Protein AF-A0A3C0GIU4-F1 (afdb_monomer)

Solvent-accessible surface area (backbone atoms only — not comparable to full-atom values): 9672 Å² total; per-residue (Å²): 130,82,59,62,88,70,87,87,59,99,76,83,88,84,78,90,83,68,85,84,83,85,88,79,87,75,54,66,69,56,41,51,54,54,57,72,68,66,54,96,82,42,55,77,44,43,93,83,49,84,53,57,48,90,42,30,28,40,55,53,74,69,53,50,50,53,50,36,71,72,39,28,67,59,54,50,51,50,49,38,52,48,43,21,58,77,47,45,60,76,40,68,76,59,68,91,82,43,90,86,76,65,81,80,92,75,59,59,48,77,54,78,55,94,94,47,54,72,68,95,80,82,82,80,98,60,96,73,88,85,87,81,86,76,75,77,68,89,71,78,89,112

Secondary structure (DSSP, 8-state):
---S----SSS-------PPPP-----HHHHHHHHHH--TTSPB-GGGS--B-SEEEE--HHHHHHHHHHHHHHHHHHHHHHHHHHTTTS----TTT-------S--EEEE--TT-B--S----S-S------S---TTTT-

Sequence (142 aa):
MSIIFKPQKEMELFAPFGPTMGYYRMPDELVEKLNSKMSDKLEDYSDNLVGKVKEELAFDEDIVKIAQEGLGQFVGKYQAYTELRNSFGANSLDVDKYNYGLQIVSGWFVRQFNGEYNPLHIHTGSRLSCVGYLKLPEGIEE

pLDDT: mean 88.16, std 9.82, range [41.16, 98.31]

Mean predicted aligned error: 6.18 Å

Foldseek 3Di:
DQLPDDDPDPDDDDDLDDDDDADDDFDLVLLVVLVVPDDPPADAPVVVAQWPADGWGWDDPVNQVSCQVRCWVRVLVSVQVRQCSVVSNPDGPPVVPDDDGDDDPTDTDTDHDPPIDHDDDDDPPDPDDDDDDSDDDPPPVD

Structure (mmCIF, N/CA/C/O backbone):
data_AF-A0A3C0GIU4-F1
#
_entry.id   AF-A0A3C0GIU4-F1
#
loop_
_atom_site.group_PDB
_atom_site.id
_atom_site.type_symbol
_atom_site.label_atom_id
_atom_site.label_alt_id
_atom_site.label_comp_id
_atom_site.label_asym_id
_atom_site.label_entity_id
_atom_site.label_seq_id
_atom_site.pdbx_PDB_ins_code
_atom_site.Cartn_x
_atom_site.Cartn_y
_atom_site.Cartn_z
_atom_site.occupancy
_atom_site.B_iso_or_equiv
_atom_site.auth_seq_id
_atom_site.auth_comp_id
_atom_site.auth_asym_id
_atom_site.auth_atom_id
_atom_site.pdbx_PDB_model_num
ATOM 1 N N . MET A 1 1 ? 16.488 -0.534 -25.547 1.00 45.09 1 MET A N 1
ATOM 2 C CA . MET A 1 1 ? 17.345 -1.530 -24.861 1.00 45.09 1 MET A CA 1
ATOM 3 C C . MET A 1 1 ? 16.635 -2.874 -24.984 1.00 45.09 1 MET A C 1
ATOM 5 O O . MET A 1 1 ? 15.431 -2.894 -24.788 1.00 45.09 1 MET A O 1
ATOM 9 N N . SER A 1 2 ? 17.300 -3.948 -25.415 1.00 41.16 2 SER A N 1
ATOM 10 C CA . SER A 1 2 ? 16.658 -5.270 -25.554 1.00 41.16 2 SER A CA 1
ATOM 11 C C . SER A 1 2 ? 16.290 -5.800 -24.167 1.00 41.16 2 SER A C 1
ATOM 13 O O . SER A 1 2 ? 17.196 -6.094 -23.398 1.00 41.16 2 SER A O 1
ATOM 15 N N . ILE A 1 3 ? 14.995 -5.903 -23.851 1.00 60.34 3 ILE A N 1
ATOM 16 C CA . ILE A 1 3 ? 14.493 -6.401 -22.552 1.00 60.34 3 ILE A CA 1
ATOM 17 C C . ILE A 1 3 ? 14.426 -7.948 -22.537 1.00 60.34 3 ILE A C 1
ATOM 19 O O . ILE A 1 3 ? 14.231 -8.571 -21.497 1.00 60.34 3 ILE A O 1
ATOM 23 N N . ILE A 1 4 ? 14.697 -8.593 -23.678 1.00 65.19 4 ILE A N 1
ATOM 24 C CA . ILE A 1 4 ? 14.945 -10.036 -23.755 1.00 65.19 4 ILE A CA 1
ATOM 25 C C . ILE A 1 4 ? 16.338 -10.321 -23.190 1.00 65.19 4 ILE A C 1
ATOM 27 O O . ILE A 1 4 ? 17.325 -9.758 -23.678 1.00 65.19 4 ILE A O 1
ATOM 31 N N . PHE A 1 5 ? 16.407 -11.204 -22.188 1.00 73.31 5 PHE A N 1
ATOM 32 C CA . PHE A 1 5 ? 17.665 -11.733 -21.666 1.00 73.31 5 PHE A CA 1
ATOM 33 C C . PHE A 1 5 ? 18.474 -12.345 -22.814 1.00 73.31 5 PHE A C 1
ATOM 35 O O . PHE A 1 5 ? 18.016 -13.264 -23.494 1.00 73.31 5 PHE A O 1
ATOM 42 N N . LYS A 1 6 ? 19.673 -11.809 -23.042 1.00 76.81 6 LYS A N 1
ATOM 43 C CA . LYS A 1 6 ? 20.644 -12.349 -23.991 1.00 76.81 6 LYS A CA 1
ATOM 44 C C . LYS A 1 6 ? 21.806 -12.907 -23.177 1.00 76.81 6 LYS A C 1
ATOM 46 O O . LYS A 1 6 ? 22.489 -12.092 -22.556 1.00 76.81 6 LYS A O 1
ATOM 51 N N . PRO A 1 7 ? 22.023 -14.232 -23.172 1.00 80.94 7 PRO A N 1
ATOM 52 C CA . PRO A 1 7 ? 23.156 -14.824 -22.474 1.00 80.94 7 PRO A CA 1
ATOM 53 C C . PRO A 1 7 ? 24.460 -14.180 -22.955 1.00 80.94 7 PRO A C 1
ATOM 55 O O . PRO A 1 7 ? 24.664 -14.057 -24.166 1.00 80.94 7 PRO A O 1
ATOM 58 N N . GLN A 1 8 ? 25.316 -13.733 -22.033 1.00 85.81 8 GLN A N 1
ATOM 59 C CA . GLN A 1 8 ? 26.611 -13.117 -22.378 1.00 85.81 8 GLN A CA 1
ATOM 60 C C . GLN A 1 8 ? 27.810 -14.010 -22.059 1.00 85.81 8 GLN A C 1
ATOM 62 O O . GLN A 1 8 ? 28.923 -13.724 -22.503 1.00 85.81 8 GLN A O 1
ATOM 67 N N . LYS A 1 9 ? 27.602 -15.081 -21.293 1.00 89.56 9 LYS A N 1
ATOM 68 C CA . LYS A 1 9 ? 28.640 -16.025 -20.870 1.00 89.56 9 LYS A CA 1
ATOM 69 C C 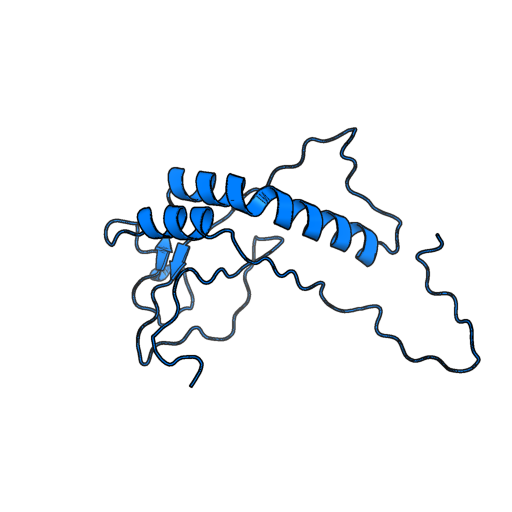. LYS A 1 9 ? 28.156 -17.461 -21.049 1.00 89.56 9 LYS A C 1
ATOM 71 O O . LYS A 1 9 ? 26.957 -17.715 -21.098 1.00 89.56 9 LYS A O 1
ATOM 76 N N . GLU A 1 10 ? 29.106 -18.393 -21.063 1.00 90.19 10 GLU A N 1
ATOM 77 C CA . GLU A 1 10 ? 28.851 -19.843 -21.117 1.00 90.19 10 GLU A CA 1
ATOM 78 C C . GLU A 1 10 ? 28.014 -20.362 -19.930 1.00 90.19 10 GLU A C 1
ATOM 80 O O . GLU A 1 10 ? 27.313 -21.361 -20.053 1.00 90.19 10 GLU A O 1
ATOM 85 N N . MET A 1 11 ? 28.057 -19.690 -18.773 1.00 91.94 11 MET A N 1
ATOM 86 C CA . MET A 1 11 ? 27.248 -20.039 -17.602 1.00 91.94 11 MET A CA 1
ATOM 87 C C . MET A 1 11 ? 26.801 -18.785 -16.850 1.00 91.94 11 MET A C 1
ATOM 89 O O . MET A 1 11 ? 27.630 -17.978 -16.425 1.00 91.94 11 MET A O 1
ATOM 93 N N . GLU A 1 12 ? 25.487 -18.646 -16.657 1.00 87.38 12 GLU A N 1
ATOM 94 C CA . GLU A 1 12 ? 24.852 -17.540 -15.934 1.00 87.38 12 GLU A CA 1
ATOM 95 C C . GLU A 1 12 ? 23.655 -18.068 -15.129 1.00 87.38 12 GLU A C 1
ATOM 97 O O . GLU A 1 12 ? 22.894 -18.908 -15.607 1.00 87.38 12 GLU A O 1
ATOM 102 N N . LEU A 1 13 ? 23.480 -17.572 -13.902 1.00 83.94 13 LEU A N 1
ATOM 103 C CA . LEU A 1 13 ? 22.304 -17.832 -13.070 1.00 83.94 13 LEU A CA 1
ATOM 104 C C . LEU A 1 13 ? 21.474 -16.548 -12.995 1.00 83.94 13 LEU A C 1
ATOM 106 O O . LEU A 1 13 ? 22.009 -15.490 -12.665 1.00 83.94 13 LEU A O 1
ATOM 110 N N . PHE A 1 14 ? 20.174 -16.626 -13.287 1.00 79.81 14 PHE A N 1
ATOM 111 C CA . PHE A 1 14 ? 19.248 -15.497 -13.167 1.00 79.81 14 PHE A CA 1
ATOM 112 C C . PHE A 1 14 ? 17.822 -15.981 -12.856 1.00 79.81 14 PHE A C 1
ATOM 114 O O . PHE A 1 14 ? 17.466 -17.119 -13.156 1.00 79.81 14 PHE A O 1
ATOM 121 N N . ALA A 1 15 ? 17.000 -15.113 -12.259 1.00 76.81 15 ALA A N 1
ATOM 122 C CA . ALA A 1 15 ? 15.612 -15.401 -11.885 1.00 76.81 15 ALA A CA 1
ATOM 123 C C . ALA A 1 15 ? 14.657 -14.376 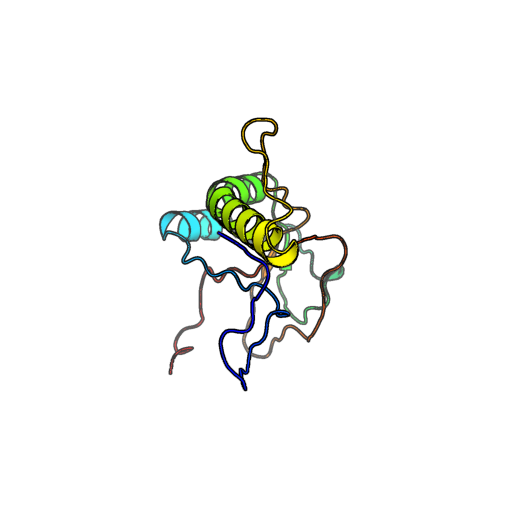-12.535 1.00 76.81 15 ALA A C 1
ATOM 125 O O . ALA A 1 15 ? 14.308 -13.368 -11.916 1.00 76.81 15 ALA A O 1
ATOM 126 N N . PRO A 1 16 ? 14.243 -14.581 -13.800 1.00 73.88 16 PRO A N 1
ATOM 127 C CA . PRO A 1 16 ? 13.386 -13.626 -14.508 1.00 73.88 16 PRO A CA 1
ATOM 128 C C . PRO A 1 16 ? 11.935 -13.679 -14.006 1.00 73.88 16 PRO A C 1
ATOM 130 O O . PRO A 1 16 ? 11.209 -12.688 -14.084 1.00 73.88 16 PRO A O 1
ATOM 133 N N . PHE A 1 17 ? 11.520 -14.811 -13.434 1.00 74.69 17 PHE A N 1
ATOM 134 C CA . PHE A 1 17 ? 10.163 -15.058 -12.962 1.00 74.69 17 PHE A CA 1
ATOM 135 C C . PHE A 1 17 ? 10.114 -14.963 -11.437 1.00 74.69 17 PHE A C 1
ATOM 137 O O . PHE A 1 17 ? 10.497 -15.884 -10.723 1.00 74.69 17 PHE A O 1
ATOM 144 N N . GLY A 1 18 ? 9.655 -13.817 -10.952 1.00 82.31 18 GLY A N 1
ATOM 145 C CA . GLY A 1 18 ? 9.425 -13.539 -9.542 1.00 82.31 18 GLY A CA 1
ATOM 146 C C . GLY A 1 18 ? 8.439 -12.380 -9.410 1.00 82.31 18 GLY A C 1
ATOM 147 O O . GLY A 1 18 ? 8.350 -11.563 -10.338 1.00 82.31 18 GLY A O 1
ATOM 148 N N . PRO A 1 19 ? 7.676 -12.315 -8.307 1.00 87.19 19 PRO A N 1
ATOM 149 C CA . PRO A 1 19 ? 6.733 -11.231 -8.092 1.00 87.19 19 PRO A CA 1
ATOM 150 C C . PRO A 1 19 ? 7.486 -9.908 -7.951 1.00 87.19 19 PRO A C 1
ATOM 152 O O . PRO A 1 19 ? 8.534 -9.828 -7.310 1.00 87.19 19 PRO A O 1
ATOM 155 N N . THR A 1 20 ? 6.946 -8.846 -8.543 1.00 90.50 20 THR A N 1
ATOM 156 C CA . THR A 1 20 ? 7.407 -7.494 -8.233 1.00 90.50 20 THR A CA 1
ATOM 157 C C . THR A 1 20 ? 6.870 -7.108 -6.859 1.00 90.50 20 THR A C 1
ATOM 159 O O . THR A 1 20 ? 5.658 -7.095 -6.653 1.00 90.50 20 THR A O 1
ATOM 162 N N . MET A 1 21 ? 7.765 -6.767 -5.933 1.00 92.94 21 MET A N 1
ATOM 163 C CA . MET A 1 21 ? 7.410 -6.228 -4.620 1.00 92.94 21 MET A CA 1
ATOM 164 C C . MET A 1 21 ? 7.539 -4.705 -4.643 1.00 92.94 21 MET A C 1
ATOM 166 O O . MET A 1 21 ? 8.569 -4.173 -5.056 1.00 92.94 21 MET A O 1
ATOM 170 N N . GLY A 1 22 ? 6.486 -4.008 -4.223 1.00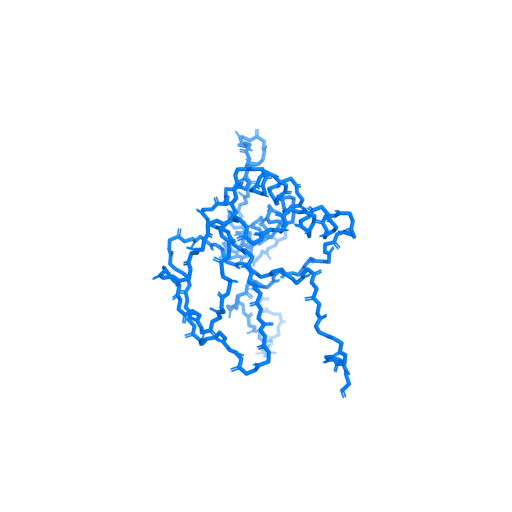 94.44 22 GLY A N 1
ATOM 171 C CA . GLY A 1 22 ? 6.487 -2.558 -4.064 1.00 94.44 22 GLY A CA 1
ATOM 172 C C . GLY A 1 22 ? 6.687 -2.172 -2.602 1.00 94.44 22 GLY A C 1
ATOM 173 O O . GLY A 1 22 ? 6.075 -2.766 -1.722 1.00 94.44 22 GLY A O 1
ATOM 174 N N . TYR A 1 23 ? 7.500 -1.148 -2.353 1.00 96.81 23 TYR A N 1
ATOM 175 C CA . TYR A 1 23 ? 7.639 -0.517 -1.042 1.00 96.81 23 TYR A CA 1
ATOM 176 C C . TYR A 1 23 ? 7.503 0.999 -1.183 1.00 96.81 23 TYR A C 1
ATOM 178 O O . TYR A 1 23 ? 8.117 1.602 -2.066 1.00 96.81 23 TYR A O 1
ATOM 186 N N . TYR A 1 24 ? 6.721 1.606 -0.294 1.00 96.25 24 TYR A N 1
ATOM 187 C CA . TYR A 1 24 ? 6.540 3.048 -0.219 1.00 96.25 24 TYR A CA 1
ATOM 188 C C . TYR A 1 24 ? 6.470 3.479 1.240 1.00 96.25 24 TYR A C 1
ATOM 190 O O . TYR A 1 24 ? 5.574 3.064 1.972 1.00 96.25 24 TYR A O 1
ATOM 198 N N . ARG A 1 25 ? 7.408 4.335 1.657 1.00 97.12 25 ARG A N 1
ATOM 199 C CA . ARG A 1 25 ? 7.288 5.043 2.929 1.00 97.12 25 ARG A CA 1
ATOM 200 C C . ARG A 1 25 ? 6.262 6.155 2.738 1.00 97.12 25 ARG A C 1
ATOM 202 O O . ARG A 1 25 ? 6.558 7.143 2.067 1.00 97.12 25 ARG A O 1
ATOM 209 N N . MET A 1 26 ? 5.068 5.960 3.292 1.00 97.75 26 MET A N 1
ATOM 210 C CA . MET A 1 26 ? 4.023 6.981 3.273 1.00 97.75 26 MET A CA 1
ATOM 211 C C . MET A 1 26 ? 4.546 8.267 3.936 1.00 97.75 26 MET A C 1
ATOM 213 O O . MET A 1 26 ? 5.217 8.170 4.965 1.00 97.75 26 MET A O 1
ATOM 217 N N . PRO A 1 27 ? 4.277 9.455 3.363 1.00 97.94 27 PRO A N 1
ATOM 218 C CA . PRO A 1 27 ? 4.557 10.721 4.023 1.00 97.94 27 PRO A CA 1
ATOM 219 C C . PRO A 1 27 ? 3.801 10.804 5.346 1.00 97.94 27 PRO A C 1
ATOM 221 O O . PRO A 1 27 ? 2.661 10.341 5.421 1.00 97.94 27 PRO A O 1
ATOM 224 N N . ASP A 1 28 ? 4.406 11.435 6.350 1.00 97.81 28 ASP A N 1
ATOM 225 C CA . ASP A 1 28 ? 3.816 11.537 7.689 1.00 97.81 28 ASP A CA 1
ATOM 226 C C . ASP A 1 28 ? 2.412 12.170 7.633 1.00 97.81 28 ASP A C 1
ATOM 228 O O . ASP A 1 28 ? 1.485 11.646 8.238 1.00 97.81 28 ASP A O 1
ATOM 232 N N . GLU A 1 29 ? 2.204 13.184 6.784 1.00 98.00 29 GLU A N 1
ATOM 233 C CA . GLU A 1 29 ? 0.888 13.804 6.556 1.00 98.00 29 GLU A CA 1
ATOM 234 C C . GLU A 1 29 ? -0.177 12.797 6.083 1.00 98.00 29 GLU A C 1
ATOM 236 O O . GLU A 1 29 ? -1.317 12.834 6.543 1.00 98.00 29 GLU A O 1
ATOM 241 N N . LEU A 1 30 ? 0.169 11.871 5.179 1.00 98.31 30 LEU A N 1
ATOM 242 C CA . LEU A 1 30 ? -0.768 10.842 4.718 1.00 98.31 30 LEU A CA 1
ATOM 243 C C . LEU A 1 30 ? -1.113 9.878 5.858 1.00 98.31 30 LEU A C 1
ATOM 245 O O . LEU A 1 30 ? -2.277 9.512 6.023 1.00 98.31 30 LEU A O 1
ATOM 249 N N . VAL A 1 31 ? -0.109 9.491 6.648 1.00 98.31 31 VAL A N 1
ATOM 250 C CA . VAL A 1 31 ? -0.290 8.614 7.810 1.00 98.31 31 VAL A CA 1
ATOM 251 C C . VAL A 1 31 ? -1.184 9.283 8.852 1.00 98.31 31 VAL A C 1
ATOM 253 O O . VAL A 1 31 ? -2.144 8.672 9.319 1.00 98.31 31 VAL A O 1
ATOM 256 N N . GLU A 1 32 ? -0.921 10.545 9.185 1.00 98.06 32 GLU A N 1
ATOM 257 C CA . GLU A 1 32 ? -1.718 11.345 10.117 1.00 98.06 32 GLU A CA 1
ATOM 258 C C . GLU A 1 32 ? -3.157 11.522 9.625 1.00 98.06 32 GLU A C 1
ATOM 260 O O . GLU A 1 32 ? -4.102 11.302 10.385 1.00 98.06 32 GLU A O 1
ATOM 265 N N . LYS A 1 33 ? -3.346 11.845 8.339 1.00 98.00 33 LYS A N 1
ATOM 266 C CA . LYS A 1 33 ? -4.670 12.020 7.728 1.00 98.00 33 LYS A CA 1
ATOM 267 C C . LYS A 1 33 ? -5.490 10.730 7.777 1.00 98.00 33 LYS A C 1
ATOM 269 O O . LYS A 1 33 ? -6.653 10.778 8.177 1.00 98.00 33 LYS A O 1
ATOM 274 N N . LEU A 1 34 ? -4.895 9.583 7.440 1.00 97.94 34 LEU A N 1
ATOM 275 C CA . LEU A 1 34 ? -5.553 8.277 7.559 1.00 97.94 34 LEU A CA 1
ATOM 276 C C . LEU A 1 34 ? -5.865 7.928 9.022 1.00 97.94 34 LEU A C 1
ATOM 278 O O . LEU A 1 34 ? -6.997 7.558 9.324 1.00 97.94 34 LEU A O 1
ATOM 282 N N . ASN A 1 35 ? -4.912 8.115 9.941 1.00 97.31 35 ASN A N 1
ATOM 283 C CA . ASN A 1 35 ? -5.130 7.881 11.373 1.00 97.31 35 ASN A CA 1
ATOM 284 C C . ASN A 1 35 ? -6.268 8.752 11.934 1.00 97.31 35 ASN A C 1
ATOM 286 O O . ASN A 1 35 ? -7.067 8.267 12.729 1.00 97.31 35 ASN A O 1
ATOM 290 N N . SER A 1 36 ? -6.389 10.009 11.493 1.00 96.94 36 SER A N 1
ATOM 291 C CA . SER A 1 36 ? -7.457 10.921 11.935 1.00 96.94 36 SER A CA 1
ATOM 292 C C . SER A 1 36 ? -8.866 10.489 11.516 1.00 96.94 36 SER A C 1
ATOM 294 O O . SER A 1 36 ? -9.845 10.929 12.115 1.00 96.94 36 SER A O 1
ATOM 296 N N . LYS A 1 37 ? -8.975 9.645 10.482 1.00 96.50 37 LYS A N 1
ATOM 297 C CA . LYS A 1 37 ? -10.249 9.113 9.989 1.00 96.50 37 LYS A CA 1
ATOM 298 C C . LYS A 1 37 ? -10.637 7.790 10.648 1.00 96.50 37 LYS A C 1
ATOM 300 O O . LYS A 1 37 ? -11.767 7.345 10.481 1.00 96.50 37 LYS A O 1
ATOM 305 N N . MET A 1 38 ? -9.731 7.169 11.399 1.00 93.56 38 MET A N 1
ATOM 306 C CA . MET A 1 38 ? -10.035 5.951 12.139 1.00 93.56 38 MET A CA 1
ATOM 307 C C . MET A 1 38 ? -11.029 6.266 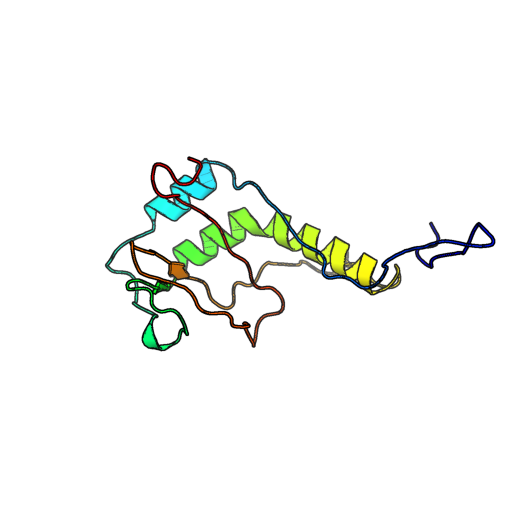13.265 1.00 93.56 38 MET A C 1
ATOM 309 O O . MET A 1 38 ? -10.770 7.108 14.126 1.00 93.56 38 MET A O 1
ATOM 313 N N . SER A 1 39 ? -12.168 5.574 13.261 1.00 89.88 39 SER A N 1
ATOM 314 C CA . SER A 1 39 ? -13.180 5.642 14.314 1.00 89.88 39 SER A CA 1
ATOM 315 C C . SER A 1 39 ? -13.830 4.277 14.499 1.00 89.88 39 SER A C 1
ATOM 317 O O . SER A 1 39 ? -14.126 3.588 13.531 1.00 89.88 39 SER A O 1
ATOM 319 N N . ASP A 1 40 ? -14.135 3.947 15.749 1.00 84.81 40 ASP A N 1
ATOM 320 C CA . ASP A 1 40 ? -14.977 2.824 16.184 1.00 84.81 40 ASP A CA 1
ATOM 321 C C . ASP A 1 40 ? -16.425 2.857 15.650 1.00 84.81 40 ASP A C 1
ATOM 323 O O . ASP A 1 40 ? -17.182 1.914 15.857 1.00 84.81 40 ASP A O 1
ATOM 327 N N . LYS A 1 41 ? -16.827 3.938 14.970 1.00 85.88 41 LYS A N 1
ATOM 328 C CA . LYS A 1 41 ? -18.143 4.095 14.330 1.00 85.88 41 LYS A CA 1
ATOM 329 C C . LYS A 1 41 ? -18.172 3.662 12.867 1.00 85.88 41 LYS A C 1
ATOM 331 O O . LYS A 1 41 ? -19.239 3.709 12.257 1.00 85.88 41 LYS A O 1
ATOM 336 N N . LEU A 1 42 ? -17.018 3.333 12.292 1.00 89.44 42 LEU A N 1
ATOM 337 C CA . LEU A 1 42 ? -16.947 2.753 10.956 1.00 89.44 42 LEU A CA 1
ATOM 338 C C . LEU A 1 42 ? -17.610 1.370 10.952 1.00 89.44 42 LEU A C 1
ATOM 340 O O . LEU A 1 42 ? -17.713 0.715 11.988 1.00 89.44 42 LEU A O 1
ATOM 344 N N . GLU A 1 43 ? -18.076 0.944 9.782 1.00 87.12 43 GLU A N 1
ATOM 345 C CA . GLU A 1 43 ? -18.698 -0.368 9.619 1.00 87.12 43 GLU A CA 1
ATOM 346 C C . GLU A 1 43 ? -17.684 -1.476 9.928 1.00 87.12 43 GLU A C 1
ATOM 348 O O . GLU A 1 43 ? -16.606 -1.524 9.332 1.00 87.12 43 GLU A O 1
ATOM 353 N N . ASP A 1 44 ? -18.037 -2.363 10.857 1.00 85.75 44 ASP A N 1
ATOM 354 C CA . ASP A 1 44 ? -17.262 -3.569 11.126 1.00 85.75 44 ASP A CA 1
ATOM 355 C C . ASP A 1 44 ? -17.473 -4.578 9.990 1.00 85.75 44 ASP A C 1
ATOM 357 O O . ASP A 1 44 ? -18.583 -5.044 9.734 1.00 85.75 44 ASP A O 1
ATOM 361 N N . TYR A 1 45 ? -16.386 -4.894 9.296 1.00 84.06 45 TYR A N 1
ATOM 362 C CA . TYR A 1 45 ? -16.337 -5.759 8.128 1.00 84.06 45 TYR A CA 1
ATOM 363 C C . TYR A 1 45 ? -15.781 -7.155 8.442 1.00 84.06 45 TYR A C 1
ATOM 365 O O . TYR A 1 45 ? -15.604 -7.957 7.522 1.00 84.06 45 TYR A O 1
ATOM 373 N N . SER A 1 46 ? -15.529 -7.464 9.721 1.00 80.50 46 SER A N 1
ATOM 374 C CA . SER A 1 46 ? -14.857 -8.694 10.170 1.00 80.50 46 SER A CA 1
ATOM 375 C C . SER A 1 46 ? -15.543 -9.977 9.681 1.00 80.50 46 SER A C 1
ATOM 377 O O . SER A 1 46 ? -14.871 -10.932 9.299 1.00 80.50 46 SER A O 1
ATOM 379 N N . ASP A 1 47 ? -16.880 -10.004 9.601 1.00 80.31 47 ASP A N 1
ATOM 380 C CA . ASP A 1 47 ? -17.640 -11.179 9.135 1.00 80.31 47 ASP A CA 1
ATOM 381 C C . ASP A 1 47 ? -17.363 -11.550 7.664 1.00 80.31 47 ASP A C 1
ATOM 383 O O . ASP A 1 47 ? -17.616 -12.681 7.241 1.00 80.31 47 ASP A O 1
ATOM 387 N N . ASN A 1 48 ? -16.825 -10.615 6.876 1.00 76.81 48 ASN A N 1
ATOM 388 C CA . ASN A 1 48 ? -16.461 -10.828 5.474 1.00 76.81 48 ASN A CA 1
ATOM 389 C C . ASN A 1 48 ? -14.993 -11.242 5.296 1.00 76.81 48 ASN A C 1
ATOM 391 O O . ASN A 1 48 ? -14.541 -11.452 4.166 1.00 76.81 48 ASN A O 1
ATOM 395 N N . LEU A 1 49 ? -14.234 -11.334 6.388 1.00 77.31 49 LEU A N 1
ATOM 396 C CA . LEU A 1 49 ? -12.785 -11.456 6.379 1.00 77.31 49 LEU A CA 1
ATOM 397 C C . LEU A 1 49 ? -12.324 -12.694 7.158 1.00 77.31 49 LEU A C 1
ATOM 399 O O . LEU A 1 49 ? -13.033 -13.290 7.964 1.00 77.31 49 LEU A O 1
ATOM 403 N N . VAL A 1 50 ? -11.111 -13.151 6.842 1.00 71.50 50 VAL A N 1
ATOM 404 C CA . VAL A 1 50 ? -10.548 -14.396 7.402 1.00 71.50 50 VAL A CA 1
ATOM 405 C C . VAL A 1 50 ? -9.843 -14.141 8.744 1.00 71.50 50 VAL A C 1
ATOM 407 O O . VAL A 1 50 ? -9.486 -15.086 9.454 1.00 71.50 50 VAL A O 1
ATOM 410 N N . GLY A 1 51 ? -9.617 -12.871 9.088 1.00 67.06 51 GLY A N 1
ATOM 411 C CA . GLY A 1 51 ? -8.864 -12.452 10.258 1.00 67.06 51 GLY A CA 1
ATOM 412 C C . GLY A 1 51 ? -9.451 -12.973 11.572 1.00 67.06 51 GLY A C 1
ATOM 413 O O . GLY A 1 51 ? -10.660 -13.109 11.744 1.00 67.06 51 GLY A O 1
ATOM 414 N N . LYS A 1 52 ? -8.580 -13.271 12.542 1.00 63.88 52 LYS A N 1
ATOM 415 C CA . LYS A 1 52 ? -8.968 -13.395 13.958 1.00 63.88 52 LYS A CA 1
ATOM 416 C C . LYS A 1 52 ? -8.609 -12.102 14.680 1.00 63.88 52 LYS A C 1
ATOM 418 O O . LYS A 1 52 ? -7.895 -12.122 15.679 1.00 63.88 52 LYS A O 1
ATOM 423 N N . VAL A 1 53 ? -9.076 -10.995 14.111 1.00 72.50 53 VAL A N 1
ATOM 424 C CA . VAL A 1 53 ? -8.854 -9.621 14.571 1.00 72.50 53 VAL A CA 1
ATOM 425 C C . VAL A 1 53 ? -10.189 -9.037 15.004 1.00 72.50 53 VAL A C 1
ATOM 427 O O . VAL A 1 53 ? -11.220 -9.380 14.436 1.00 72.50 53 VAL A O 1
ATOM 430 N N . LYS A 1 54 ? -10.185 -8.214 16.055 1.00 67.25 54 LYS A N 1
ATOM 431 C CA . LYS A 1 54 ? -11.433 -7.714 16.655 1.00 67.25 54 LYS A CA 1
ATOM 432 C C . LYS A 1 54 ? -12.073 -6.552 15.917 1.00 67.25 54 LYS A C 1
ATOM 434 O O . LYS A 1 54 ? -13.253 -6.311 16.126 1.00 67.25 54 LYS A O 1
ATOM 439 N N . GLU A 1 55 ? -11.292 -5.790 15.161 1.00 78.12 55 GLU A N 1
ATOM 440 C CA . GLU A 1 55 ? -11.772 -4.566 14.528 1.00 78.12 55 GLU A CA 1
ATOM 441 C C . GLU A 1 55 ? -11.184 -4.455 13.121 1.00 78.12 55 GLU A C 1
ATOM 443 O O . GLU A 1 55 ? -10.045 -4.007 12.927 1.00 78.12 55 GLU A O 1
ATOM 448 N N . GLU A 1 56 ? -11.988 -4.870 12.144 1.00 79.81 56 GLU A N 1
ATOM 449 C CA . GLU A 1 56 ? -11.729 -4.680 10.720 1.00 79.81 56 GLU A CA 1
ATOM 450 C C . GLU A 1 56 ? -12.723 -3.656 10.168 1.00 79.81 56 GLU A C 1
ATOM 452 O O . GLU A 1 56 ? -13.839 -3.981 9.789 1.00 79.81 56 GLU A O 1
ATOM 457 N N . LEU A 1 57 ? -12.331 -2.384 10.174 1.00 90.69 57 LEU A N 1
ATOM 458 C CA . LEU A 1 57 ? -13.239 -1.252 9.986 1.00 90.69 57 LEU A CA 1
ATOM 459 C C . LEU A 1 57 ? -13.202 -0.755 8.538 1.00 90.69 57 LEU A C 1
ATOM 461 O O . LEU A 1 57 ? -12.183 -0.207 8.108 1.00 90.69 57 LEU A O 1
ATOM 465 N N . ALA A 1 58 ? -14.288 -0.938 7.785 1.00 93.25 58 ALA A N 1
ATOM 466 C CA . ALA A 1 58 ? -14.356 -0.594 6.367 1.00 93.25 58 ALA A CA 1
ATOM 467 C C . ALA A 1 58 ? -14.113 0.902 6.108 1.00 93.25 58 ALA A C 1
ATOM 469 O O . ALA A 1 58 ? -14.540 1.774 6.867 1.00 93.25 58 ALA A O 1
ATOM 470 N N . PHE A 1 59 ? -13.419 1.204 5.010 1.00 96.00 59 PHE A N 1
ATOM 471 C CA . PHE A 1 59 ? -13.234 2.573 4.541 1.00 96.00 59 PHE A CA 1
ATOM 472 C C . PHE A 1 59 ? -14.542 3.134 3.985 1.00 96.00 59 PHE A C 1
ATOM 474 O O . PHE A 1 59 ? -15.190 2.505 3.150 1.00 96.00 59 PHE A O 1
ATOM 481 N N . ASP A 1 60 ? -14.871 4.358 4.384 1.00 95.31 60 ASP A N 1
ATOM 482 C CA . ASP A 1 60 ? -15.891 5.166 3.724 1.00 95.31 60 ASP A CA 1
ATOM 483 C C . ASP A 1 60 ? -15.328 5.876 2.474 1.00 95.31 60 ASP A C 1
ATOM 485 O O . ASP A 1 60 ? -14.138 5.789 2.145 1.00 95.31 60 ASP A O 1
ATOM 489 N N . GLU A 1 61 ? -16.193 6.597 1.759 1.00 95.44 61 GLU A N 1
ATOM 490 C CA . GLU A 1 61 ? -15.822 7.320 0.535 1.00 95.44 61 GLU A CA 1
ATOM 491 C C . GLU A 1 61 ? -14.708 8.358 0.767 1.00 95.44 61 GLU A C 1
ATOM 493 O O . GLU A 1 61 ? -13.821 8.528 -0.077 1.00 95.44 61 GLU A O 1
ATOM 498 N N . ASP A 1 62 ? -14.719 9.023 1.924 1.00 96.44 62 ASP A N 1
ATOM 499 C CA . ASP A 1 62 ? -13.723 10.019 2.311 1.00 96.44 62 ASP A CA 1
ATOM 500 C C . ASP A 1 62 ? -12.339 9.377 2.478 1.00 96.44 62 ASP A C 1
ATOM 502 O O . ASP A 1 62 ? -11.338 9.891 1.967 1.00 96.44 62 ASP A O 1
ATOM 506 N N . ILE A 1 63 ? -12.270 8.246 3.184 1.00 97.81 63 ILE A N 1
ATOM 507 C CA . ILE A 1 63 ? -11.029 7.503 3.412 1.00 97.81 63 ILE A CA 1
ATOM 508 C C . ILE A 1 63 ? -10.502 6.938 2.093 1.00 97.81 63 ILE A C 1
ATOM 510 O O . ILE A 1 63 ? -9.305 7.057 1.811 1.00 97.81 63 ILE A O 1
ATOM 514 N N . VAL A 1 64 ? -11.381 6.379 1.253 1.00 97.31 64 VAL A N 1
ATOM 515 C CA . VAL A 1 64 ? -11.014 5.896 -0.086 1.00 97.31 64 VAL A CA 1
ATOM 516 C C . VAL A 1 64 ? -10.375 7.015 -0.902 1.00 97.31 64 VAL A C 1
ATOM 518 O O . VAL A 1 64 ? -9.304 6.810 -1.477 1.00 97.31 64 VAL A O 1
ATOM 521 N N . LYS A 1 65 ? -10.960 8.217 -0.899 1.00 97.12 65 LYS A N 1
ATOM 522 C CA . LYS A 1 65 ? -10.413 9.367 -1.624 1.00 97.12 65 LYS A CA 1
ATOM 523 C C . LYS A 1 65 ? -9.030 9.770 -1.110 1.00 97.12 65 LYS A C 1
ATOM 525 O O . LYS A 1 65 ? -8.116 9.975 -1.908 1.00 97.12 65 LYS A O 1
ATOM 530 N N . ILE A 1 66 ? -8.848 9.825 0.212 1.00 97.81 66 ILE A N 1
ATOM 531 C CA . ILE A 1 66 ? -7.548 10.121 0.838 1.00 97.81 66 ILE A CA 1
ATOM 532 C C . ILE A 1 66 ? -6.491 9.102 0.401 1.00 97.81 66 ILE A C 1
ATOM 534 O O . ILE A 1 66 ? -5.388 9.482 0.001 1.00 97.81 66 ILE A O 1
ATOM 538 N N . ALA A 1 67 ? -6.830 7.813 0.447 1.00 97.06 67 ALA A N 1
ATOM 539 C CA . ALA A 1 67 ? -5.930 6.742 0.045 1.00 97.06 67 ALA A CA 1
ATOM 540 C C . ALA A 1 67 ? -5.611 6.796 -1.459 1.00 97.06 67 ALA A C 1
ATOM 542 O O . ALA A 1 67 ? -4.455 6.628 -1.846 1.00 97.06 67 ALA A O 1
ATOM 543 N N . GLN A 1 68 ? -6.595 7.081 -2.317 1.00 96.38 68 GLN A N 1
ATOM 544 C CA . GLN A 1 68 ? -6.386 7.237 -3.759 1.00 96.38 68 GLN A CA 1
ATOM 545 C C . GLN A 1 68 ? -5.433 8.392 -4.081 1.00 96.38 68 GLN A C 1
ATOM 547 O O . GLN A 1 68 ? -4.498 8.209 -4.864 1.00 96.38 68 GLN A O 1
ATOM 552 N N . GLU A 1 69 ? -5.637 9.554 -3.459 1.00 95.62 69 GLU A N 1
ATOM 553 C CA . GLU A 1 69 ? -4.781 10.733 -3.627 1.00 95.62 69 GLU A CA 1
ATOM 554 C C . GLU A 1 69 ? -3.348 10.459 -3.141 1.00 95.62 69 GLU A C 1
ATOM 556 O O . GLU A 1 69 ? -2.385 10.753 -3.850 1.00 95.62 69 GLU A O 1
ATOM 561 N N . GLY A 1 70 ? -3.201 9.846 -1.962 1.00 96.00 70 GLY A N 1
ATOM 562 C CA . GLY A 1 70 ? -1.900 9.597 -1.341 1.00 96.00 70 GLY A CA 1
ATOM 563 C C . GLY A 1 70 ? -1.093 8.453 -1.963 1.00 96.00 70 GLY A C 1
ATOM 564 O O . GLY A 1 70 ? 0.136 8.494 -1.963 1.00 96.00 70 GLY A O 1
ATOM 565 N N . LEU A 1 71 ? -1.759 7.428 -2.506 1.00 95.88 71 LEU A N 1
ATOM 566 C CA . LEU A 1 71 ? -1.108 6.202 -2.991 1.00 95.88 71 LEU A CA 1
ATOM 567 C C . LEU A 1 71 ? -1.098 6.078 -4.518 1.00 95.88 71 LEU A C 1
ATOM 569 O O . LEU A 1 71 ? -0.311 5.297 -5.063 1.00 95.88 71 LEU A O 1
ATOM 573 N N . GLY A 1 72 ? -1.937 6.837 -5.228 1.00 93.81 72 GLY A N 1
ATOM 574 C CA . GLY A 1 72 ? -2.176 6.663 -6.661 1.00 93.81 72 GLY A CA 1
ATOM 575 C C . GLY A 1 72 ? -0.908 6.726 -7.511 1.00 93.81 72 GLY A C 1
ATOM 576 O O . GLY A 1 72 ? -0.690 5.862 -8.360 1.00 93.81 72 GLY A O 1
ATOM 577 N N . GLN A 1 73 ? -0.015 7.686 -7.241 1.00 92.81 73 GLN A N 1
ATOM 578 C CA . GLN A 1 73 ? 1.249 7.793 -7.979 1.00 92.81 73 GLN A CA 1
ATOM 579 C C . GLN A 1 73 ? 2.168 6.588 -7.758 1.00 92.81 73 GLN A C 1
ATOM 581 O O . GLN A 1 73 ? 2.804 6.116 -8.702 1.00 92.81 73 GLN A O 1
ATOM 586 N N . PHE A 1 74 ? 2.255 6.090 -6.523 1.00 95.12 74 PHE A N 1
ATOM 587 C CA . PHE A 1 74 ? 3.078 4.928 -6.209 1.00 95.12 74 PHE A CA 1
ATOM 588 C C . PHE A 1 74 ? 2.534 3.671 -6.896 1.00 95.12 74 PHE A C 1
ATOM 590 O O . PHE A 1 74 ? 3.283 2.995 -7.604 1.00 95.12 74 PHE A O 1
ATOM 597 N N . VAL A 1 75 ? 1.231 3.401 -6.767 1.00 94.69 75 VAL A N 1
ATOM 598 C CA . VAL A 1 75 ? 0.593 2.233 -7.396 1.00 94.69 75 VAL A CA 1
ATOM 599 C C . VAL A 1 75 ? 0.680 2.313 -8.923 1.00 94.69 75 VAL A C 1
ATOM 601 O O . VAL A 1 75 ? 0.979 1.312 -9.574 1.00 94.69 75 VAL A O 1
ATOM 604 N N . GLY A 1 76 ? 0.515 3.505 -9.504 1.00 92.81 76 GLY A N 1
ATOM 605 C CA . GLY A 1 76 ? 0.695 3.733 -10.939 1.00 92.81 76 GLY A CA 1
ATOM 606 C C . GLY A 1 76 ? 2.114 3.404 -11.416 1.00 92.81 76 GLY A C 1
ATOM 607 O O . GLY A 1 76 ? 2.282 2.670 -12.390 1.00 92.81 76 GLY A O 1
ATOM 608 N N . LYS A 1 77 ? 3.148 3.872 -10.700 1.00 92.75 77 LYS A N 1
ATOM 609 C CA . LYS A 1 77 ? 4.554 3.546 -11.007 1.00 92.75 77 LYS A CA 1
ATOM 610 C C . LYS A 1 77 ? 4.847 2.053 -10.855 1.00 92.75 77 LYS A C 1
ATOM 612 O O . LYS A 1 77 ? 5.513 1.479 -11.716 1.00 92.75 77 LYS A O 1
ATOM 617 N N . TYR A 1 78 ? 4.331 1.425 -9.798 1.00 94.38 78 TYR A N 1
ATOM 618 C CA . TYR A 1 78 ? 4.447 -0.018 -9.582 1.00 94.38 78 TYR A CA 1
ATOM 619 C C . TYR A 1 78 ? 3.845 -0.806 -10.752 1.00 94.38 78 TYR A C 1
ATOM 621 O O . TYR A 1 78 ? 4.497 -1.690 -11.308 1.00 94.38 78 TYR A O 1
ATOM 629 N N . GLN A 1 79 ? 2.624 -0.460 -11.165 1.00 92.50 79 GLN A N 1
ATOM 630 C CA . GLN A 1 79 ? 1.929 -1.130 -12.258 1.00 92.50 79 GLN A CA 1
ATOM 631 C C . GLN A 1 79 ? 2.646 -0.912 -13.600 1.00 92.50 79 GLN A C 1
ATOM 633 O O . GLN A 1 79 ? 2.801 -1.869 -14.355 1.00 92.50 79 GLN A O 1
ATOM 638 N N . ALA A 1 80 ? 3.142 0.299 -13.878 1.00 91.50 80 ALA A N 1
ATOM 639 C CA . ALA A 1 80 ? 3.911 0.591 -15.091 1.00 91.50 80 ALA A CA 1
ATOM 640 C C . ALA A 1 80 ? 5.185 -0.259 -15.188 1.00 91.50 80 ALA A C 1
ATOM 642 O O . ALA A 1 80 ? 5.452 -0.874 -16.221 1.00 91.50 80 ALA A O 1
ATOM 643 N N . TYR A 1 81 ? 5.949 -0.325 -14.094 1.00 91.38 81 TYR A N 1
ATOM 644 C CA . TYR A 1 81 ? 7.152 -1.147 -14.017 1.00 91.38 81 TYR A CA 1
ATOM 645 C C . TYR A 1 81 ? 6.828 -2.636 -14.183 1.00 91.38 81 TYR A C 1
ATOM 647 O O . TYR A 1 81 ? 7.494 -3.334 -14.945 1.00 91.38 81 TYR A O 1
ATOM 655 N N . THR A 1 82 ? 5.791 -3.114 -13.493 1.00 90.94 82 THR A N 1
ATOM 656 C CA . THR A 1 82 ? 5.389 -4.525 -13.499 1.00 90.94 82 THR A CA 1
ATOM 657 C C . THR A 1 82 ? 4.926 -4.965 -14.885 1.00 90.94 82 THR A C 1
ATOM 659 O O . THR A 1 82 ? 5.340 -6.021 -15.356 1.00 90.94 82 THR A O 1
ATOM 662 N N . GLU A 1 83 ? 4.117 -4.152 -15.569 1.00 90.00 83 GLU A N 1
ATOM 663 C CA . GLU A 1 83 ? 3.636 -4.441 -16.923 1.00 90.00 83 GLU A CA 1
ATOM 664 C C . GLU A 1 83 ? 4.796 -4.487 -17.927 1.00 90.00 83 GLU A C 1
ATOM 666 O O . GLU A 1 83 ? 4.921 -5.452 -18.682 1.00 90.00 83 GLU A O 1
ATOM 671 N N . LEU A 1 84 ? 5.708 -3.509 -17.876 1.00 88.88 84 LEU A N 1
ATOM 672 C CA . LEU A 1 84 ? 6.897 -3.489 -18.730 1.00 88.88 84 LEU A CA 1
ATOM 673 C C . LEU A 1 84 ? 7.807 -4.690 -18.474 1.00 88.88 84 LEU A C 1
ATOM 675 O O . LEU A 1 84 ? 8.263 -5.344 -19.410 1.00 88.88 84 LEU A O 1
ATOM 679 N N . ARG A 1 85 ? 8.062 -5.008 -17.205 1.00 86.56 85 ARG A N 1
ATOM 680 C CA . ARG A 1 85 ? 8.914 -6.130 -16.814 1.00 86.56 85 ARG A CA 1
ATOM 681 C C . ARG A 1 85 ? 8.312 -7.469 -17.238 1.00 86.56 85 ARG A C 1
ATOM 683 O O . ARG A 1 85 ? 9.000 -8.269 -17.865 1.00 86.56 85 ARG A O 1
ATOM 690 N N . ASN A 1 86 ? 7.050 -7.719 -16.896 1.00 86.25 86 ASN A N 1
ATOM 691 C CA . ASN A 1 86 ? 6.408 -9.020 -17.105 1.00 86.25 86 ASN A CA 1
ATOM 692 C C . ASN A 1 86 ? 6.093 -9.290 -18.579 1.00 86.25 86 ASN A C 1
ATOM 694 O O . ASN A 1 86 ? 6.067 -10.444 -18.998 1.00 86.25 86 ASN A O 1
ATOM 698 N N . SER A 1 87 ? 5.904 -8.235 -19.371 1.00 85.56 87 SER A N 1
ATOM 699 C CA . SER A 1 87 ? 5.780 -8.329 -20.827 1.00 85.56 87 SER A CA 1
ATOM 700 C C . SER A 1 87 ? 7.128 -8.393 -21.553 1.00 85.56 87 SER A C 1
ATOM 702 O O . SER A 1 87 ? 7.155 -8.370 -22.782 1.00 85.56 87 SER A O 1
ATOM 704 N N . PHE A 1 88 ? 8.254 -8.432 -20.829 1.00 82.06 88 PHE A N 1
ATOM 705 C CA . PHE A 1 88 ? 9.598 -8.345 -21.407 1.00 82.06 88 PHE A CA 1
ATOM 706 C C . PHE A 1 88 ? 9.773 -7.139 -22.342 1.00 82.06 88 PHE A C 1
ATOM 708 O O . PHE A 1 88 ? 10.433 -7.219 -23.379 1.00 82.06 88 PHE A O 1
ATOM 715 N N . GLY A 1 89 ? 9.180 -6.006 -21.972 1.00 84.88 89 GLY A N 1
ATOM 716 C CA . GLY A 1 89 ? 9.263 -4.767 -22.729 1.00 84.88 89 GLY A CA 1
ATOM 717 C C . GLY A 1 89 ? 8.225 -4.598 -23.830 1.00 84.88 89 GLY A C 1
ATOM 718 O O . GLY A 1 89 ? 8.256 -3.573 -24.504 1.00 84.88 89 GLY A O 1
ATOM 719 N N . ALA A 1 90 ? 7.345 -5.579 -24.044 1.00 86.50 90 ALA A N 1
ATOM 720 C CA . ALA A 1 90 ? 6.340 -5.516 -25.101 1.00 86.50 90 ALA A CA 1
ATOM 721 C C . ALA A 1 90 ? 5.171 -4.580 -24.761 1.00 86.50 90 ALA A C 1
ATOM 723 O O . ALA A 1 90 ? 4.588 -3.983 -25.663 1.00 86.50 90 ALA A O 1
ATOM 724 N N . ASN A 1 91 ? 4.853 -4.427 -23.474 1.00 87.69 91 ASN A N 1
ATOM 725 C CA . ASN A 1 91 ? 3.751 -3.604 -22.996 1.00 87.69 91 ASN A CA 1
ATOM 726 C C . ASN A 1 91 ? 4.269 -2.459 -22.128 1.00 87.69 91 ASN A C 1
ATOM 728 O O . ASN A 1 91 ? 5.141 -2.636 -21.282 1.00 87.69 91 ASN A O 1
ATOM 732 N N . SER A 1 92 ? 3.657 -1.293 -22.271 1.00 87.88 92 SER A N 1
ATOM 733 C CA . SER A 1 92 ? 3.797 -0.170 -21.347 1.00 87.88 92 SER A CA 1
ATOM 734 C C . SER A 1 92 ? 2.434 0.479 -21.145 1.00 87.88 92 SER A C 1
ATOM 736 O O . SER A 1 92 ? 1.548 0.343 -21.989 1.00 87.88 92 SER A O 1
ATOM 738 N N . LEU A 1 93 ? 2.257 1.198 -20.037 1.00 85.38 93 LEU A N 1
ATOM 739 C CA . LEU A 1 93 ? 1.089 2.064 -19.894 1.00 85.38 93 LEU A CA 1
ATOM 740 C C . LEU A 1 93 ? 1.181 3.192 -20.930 1.00 85.38 93 LEU A C 1
ATOM 742 O O . LEU A 1 93 ? 2.202 3.873 -21.009 1.00 85.38 93 LEU A O 1
ATOM 746 N N . ASP A 1 94 ? 0.126 3.368 -21.722 1.00 85.19 94 ASP A N 1
ATOM 747 C CA . ASP A 1 94 ? 0.029 4.406 -22.751 1.00 85.19 94 ASP A CA 1
ATOM 748 C C . ASP A 1 94 ? -0.639 5.640 -22.138 1.00 85.19 94 ASP A C 1
ATOM 750 O O . ASP A 1 94 ? -1.858 5.812 -22.179 1.00 85.19 94 ASP A O 1
ATOM 754 N N . VAL A 1 95 ? 0.183 6.446 -21.467 1.00 81.94 95 VAL A N 1
ATOM 755 C CA . VAL A 1 95 ? -0.262 7.634 -20.724 1.00 81.94 95 VAL A CA 1
ATOM 756 C C . VAL A 1 95 ? -0.633 8.809 -21.632 1.00 81.94 95 VAL A C 1
ATOM 758 O O . VAL A 1 95 ? -1.299 9.729 -21.170 1.00 81.94 95 VAL A O 1
ATOM 761 N N . ASP A 1 96 ? -0.243 8.771 -22.911 1.00 84.00 96 ASP A N 1
ATOM 762 C CA . ASP A 1 96 ? -0.640 9.777 -23.902 1.00 84.00 96 ASP A CA 1
ATOM 763 C C . ASP A 1 96 ? -2.081 9.534 -24.374 1.00 84.00 96 ASP A C 1
ATOM 765 O O . ASP A 1 96 ? -2.829 10.476 -24.643 1.00 84.00 96 ASP A O 1
ATOM 769 N N . LYS A 1 97 ? -2.490 8.261 -24.455 1.00 87.75 97 LYS A N 1
ATOM 770 C CA . LYS A 1 97 ? -3.837 7.862 -24.874 1.00 87.75 97 LYS A CA 1
ATOM 771 C C . LYS A 1 97 ? -4.830 7.727 -23.723 1.00 87.75 97 LYS A C 1
ATOM 773 O O . LYS A 1 97 ? -6.019 7.984 -23.923 1.00 87.75 97 LYS A O 1
ATOM 778 N N . TYR A 1 98 ? -4.387 7.280 -22.549 1.00 87.38 98 TYR A N 1
ATOM 779 C CA . TYR A 1 98 ? -5.277 6.942 -21.439 1.00 87.38 98 TYR A CA 1
ATOM 780 C C . TYR A 1 98 ? -4.920 7.685 -20.154 1.00 87.38 98 TYR A C 1
ATOM 782 O O . TYR A 1 98 ? -3.761 7.783 -19.761 1.00 87.38 98 TYR A O 1
ATOM 790 N N . ASN A 1 99 ? -5.959 8.122 -19.441 1.00 84.62 99 ASN A N 1
ATOM 791 C CA . ASN A 1 99 ? -5.831 8.639 -18.086 1.00 84.62 99 ASN A CA 1
ATOM 792 C C . ASN A 1 99 ? -6.059 7.504 -17.078 1.00 84.62 99 ASN A C 1
ATOM 794 O O . ASN A 1 99 ? -7.194 7.070 -16.867 1.00 84.62 99 ASN A O 1
ATOM 798 N N . TYR A 1 100 ? -4.979 6.996 -16.488 1.00 85.94 100 TYR A N 1
ATOM 799 C CA . TYR A 1 100 ? -5.042 5.917 -15.504 1.00 85.94 100 TYR A CA 1
ATOM 800 C C . TYR A 1 100 ? -5.335 6.462 -14.102 1.00 85.94 100 TYR A C 1
ATOM 802 O O . TYR A 1 100 ? -4.728 7.436 -13.664 1.00 85.94 100 TYR A O 1
ATOM 810 N N . GLY A 1 101 ? -6.222 5.784 -13.374 1.00 86.88 101 GLY A N 1
ATOM 811 C CA . GLY A 1 101 ? -6.535 6.074 -11.976 1.00 86.88 101 GLY A CA 1
ATOM 812 C C . GLY A 1 101 ? -6.401 4.834 -11.098 1.00 86.88 101 GLY A C 1
ATOM 813 O O . GLY A 1 101 ? -6.508 3.703 -11.575 1.00 86.88 101 GLY A O 1
ATOM 814 N N . LEU A 1 102 ? -6.176 5.048 -9.802 1.00 93.00 102 LEU A N 1
ATOM 815 C CA . LEU A 1 102 ? -6.247 3.983 -8.808 1.00 93.00 102 LEU A CA 1
ATOM 816 C C . LEU A 1 102 ? -7.711 3.752 -8.434 1.00 93.00 102 LEU A C 1
ATOM 818 O O . LEU A 1 102 ? -8.344 4.638 -7.869 1.00 93.00 102 LEU A O 1
ATOM 822 N N . GLN A 1 103 ? -8.235 2.560 -8.703 1.00 94.12 103 GLN A N 1
ATOM 823 C CA . GLN A 1 103 ? -9.509 2.114 -8.148 1.00 94.12 103 GLN A CA 1
ATOM 824 C C . GLN A 1 103 ? -9.244 1.257 -6.909 1.00 94.12 103 GLN A C 1
ATOM 826 O O . GLN A 1 103 ? -8.618 0.201 -7.009 1.00 94.12 103 GLN A O 1
ATOM 831 N N . ILE A 1 104 ? -9.732 1.699 -5.751 1.00 94.81 104 ILE A N 1
ATOM 832 C CA . ILE A 1 104 ? -9.747 0.882 -4.536 1.00 94.81 104 ILE A CA 1
ATOM 833 C C . ILE A 1 104 ? -11.050 0.083 -4.553 1.00 94.81 104 ILE A C 1
ATOM 835 O O . ILE A 1 104 ? -12.127 0.661 -4.471 1.00 94.81 104 ILE A O 1
ATOM 839 N N . VAL A 1 105 ? -10.945 -1.237 -4.726 1.00 93.31 105 VAL A N 1
ATOM 840 C CA . VAL A 1 105 ? -12.107 -2.148 -4.735 1.00 93.31 105 VAL A CA 1
ATOM 841 C C . VAL A 1 105 ? -12.649 -2.350 -3.319 1.00 93.31 105 VAL A C 1
ATOM 843 O O . VAL A 1 105 ? -13.855 -2.420 -3.120 1.00 93.31 105 VAL A O 1
ATOM 846 N N . SER A 1 106 ? -11.746 -2.426 -2.344 1.00 92.69 106 SER A N 1
ATOM 847 C CA . SER A 1 106 ? -12.042 -2.603 -0.925 1.00 92.69 106 SER A CA 1
ATOM 848 C C . SER A 1 106 ? -10.862 -2.099 -0.097 1.00 92.69 106 SER A C 1
ATOM 850 O O . SER A 1 106 ? -9.711 -2.246 -0.516 1.00 92.69 106 SER A O 1
ATOM 852 N N . GLY A 1 107 ? -11.136 -1.549 1.081 1.00 94.62 107 GLY A N 1
ATOM 853 C CA . GLY A 1 107 ? -10.126 -1.143 2.052 1.00 94.62 107 GLY A CA 1
ATOM 854 C C . GLY A 1 107 ? -10.734 -1.073 3.446 1.00 94.62 107 GLY A C 1
ATOM 855 O O . GLY A 1 107 ? -11.919 -0.780 3.585 1.00 94.62 107 GLY A O 1
ATOM 856 N N . TRP A 1 108 ? -9.938 -1.387 4.461 1.00 95.38 108 TRP A N 1
ATOM 857 C CA . TRP A 1 108 ? -10.352 -1.345 5.857 1.00 95.38 108 TRP A CA 1
ATOM 858 C C . TRP A 1 108 ? -9.146 -1.078 6.758 1.00 95.38 108 TRP A C 1
ATOM 860 O O . TRP A 1 108 ? -8.003 -1.384 6.405 1.00 95.38 108 TRP A O 1
ATOM 870 N N . PHE A 1 109 ? -9.393 -0.488 7.924 1.00 96.12 109 PHE A N 1
ATOM 871 C CA . PHE A 1 109 ? -8.410 -0.442 8.996 1.00 96.12 109 PHE A CA 1
ATOM 872 C C . PHE A 1 109 ? -8.405 -1.782 9.721 1.00 96.12 109 PHE A C 1
ATOM 874 O O . PHE A 1 109 ? -9.462 -2.319 10.033 1.00 96.12 109 PHE A O 1
ATOM 881 N N . VAL A 1 110 ? -7.217 -2.286 10.040 1.00 93.50 110 VAL A N 1
ATOM 882 C CA . VAL A 1 110 ? -7.051 -3.464 10.894 1.00 93.50 110 VAL A CA 1
ATOM 883 C C . VAL A 1 110 ? -6.433 -3.009 12.207 1.00 93.50 110 VAL A C 1
ATOM 885 O O . VAL A 1 110 ? -5.294 -2.534 12.223 1.00 93.50 110 VAL A O 1
ATOM 888 N N . ARG A 1 111 ? -7.167 -3.154 13.313 1.00 91.50 111 ARG A N 1
ATOM 889 C CA . ARG A 1 111 ? -6.609 -2.962 14.658 1.00 91.50 111 ARG A CA 1
ATOM 890 C C . ARG A 1 111 ? -6.364 -4.327 15.280 1.00 91.50 111 ARG A C 1
ATOM 892 O O . ARG A 1 111 ? -7.299 -5.029 15.644 1.00 91.50 111 ARG A O 1
ATOM 899 N N . GLN A 1 112 ? -5.087 -4.685 15.376 1.00 89.50 112 GLN A N 1
ATOM 900 C CA . GLN A 1 112 ? -4.648 -5.962 15.926 1.00 89.50 112 GLN A CA 1
ATOM 901 C C . GLN A 1 112 ? -4.141 -5.787 17.357 1.00 89.50 112 GLN A C 1
ATOM 903 O O . GLN A 1 112 ? -3.283 -4.941 17.622 1.00 89.50 112 GLN A O 1
ATOM 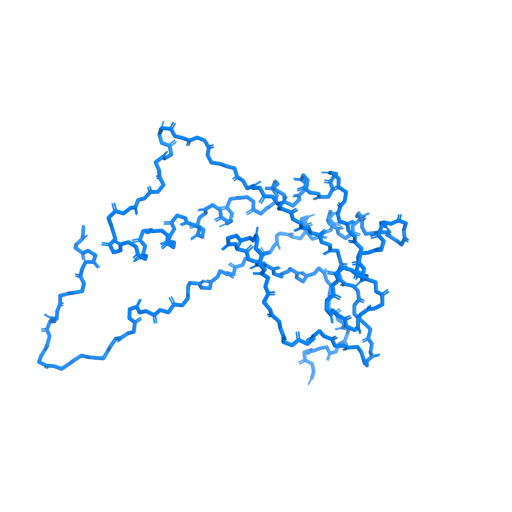908 N N . PHE A 1 113 ? -4.650 -6.609 18.271 1.00 89.94 113 PHE A N 1
ATOM 909 C CA . PHE A 1 113 ? -4.267 -6.622 19.682 1.00 89.94 113 PHE A CA 1
ATOM 910 C C . PHE A 1 113 ? -3.426 -7.850 20.045 1.00 89.94 113 PHE A C 1
ATOM 912 O O . PHE A 1 113 ? -3.273 -8.795 19.273 1.00 89.94 113 PHE A O 1
ATOM 919 N N . ASN A 1 114 ? -2.860 -7.840 21.255 1.00 90.44 114 ASN A N 1
ATOM 920 C CA . ASN A 1 114 ? -2.067 -8.958 21.757 1.00 90.44 114 ASN A CA 1
ATOM 921 C C . ASN A 1 114 ? -2.871 -10.275 21.732 1.00 90.44 114 ASN A C 1
ATOM 923 O O . ASN A 1 114 ? -3.993 -10.331 22.237 1.00 90.4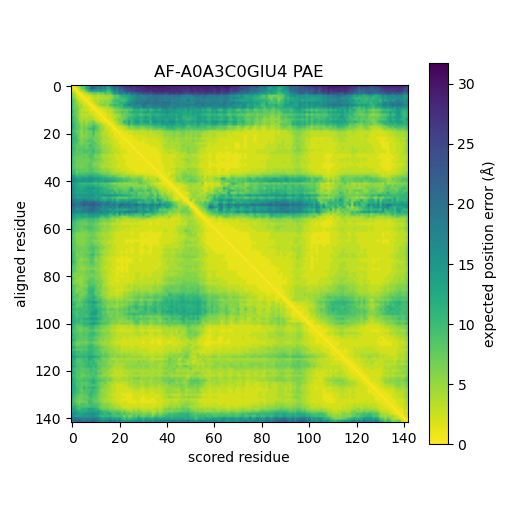4 114 ASN A O 1
ATOM 927 N N . GLY A 1 115 ? -2.269 -11.327 21.175 1.00 88.62 115 GLY A N 1
ATOM 928 C CA . GLY A 1 115 ? -2.877 -12.651 21.019 1.00 88.62 115 GLY A CA 1
ATOM 929 C C . GLY A 1 115 ? -3.714 -12.838 19.748 1.00 88.62 115 GLY A C 1
ATOM 930 O O . GLY A 1 115 ? -4.174 -13.951 19.499 1.00 88.62 115 GLY A O 1
ATOM 931 N N . GLU A 1 116 ? -3.897 -11.795 18.937 1.00 91.25 116 GLU A N 1
ATOM 932 C CA . GLU A 1 116 ? -4.584 -11.875 17.644 1.00 91.25 116 GLU A CA 1
ATOM 933 C C . GLU A 1 116 ? -3.605 -12.180 16.509 1.00 91.25 116 GLU A C 1
ATOM 935 O O . GLU A 1 116 ? -2.407 -11.898 16.593 1.00 91.25 116 GLU A O 1
ATOM 940 N N . TYR A 1 117 ? -4.117 -12.767 15.430 1.00 87.25 117 TYR A N 1
ATOM 941 C CA . TYR A 1 117 ? -3.326 -13.056 14.240 1.00 87.25 117 TYR A CA 1
ATOM 942 C C . TYR A 1 117 ? -4.185 -13.004 12.979 1.00 87.25 117 TYR A C 1
ATOM 944 O O . TYR A 1 117 ? -5.388 -13.283 12.999 1.00 87.25 117 TYR A O 1
ATOM 952 N N . ASN A 1 118 ? -3.532 -12.701 11.859 1.00 87.38 118 ASN A N 1
ATOM 953 C CA . ASN A 1 118 ? -4.119 -12.819 10.536 1.00 87.38 118 ASN A CA 1
ATOM 954 C C . ASN A 1 118 ? -3.571 -14.094 9.857 1.00 87.38 118 ASN A C 1
ATOM 956 O O . ASN A 1 118 ? -2.360 -14.174 9.625 1.00 87.38 118 ASN A O 1
ATOM 960 N N . PRO A 1 119 ? -4.394 -15.134 9.618 1.00 88.00 119 PRO A N 1
ATOM 961 C CA . PRO A 1 119 ? -3.930 -16.383 9.014 1.00 88.00 119 PRO A CA 1
ATOM 962 C C . PRO A 1 119 ? -3.435 -16.176 7.581 1.00 88.00 119 PRO A C 1
ATOM 964 O O . PRO A 1 119 ? -3.790 -15.209 6.913 1.00 88.00 119 PRO A O 1
ATOM 967 N N . LEU A 1 120 ? -2.658 -17.132 7.068 1.00 90.62 120 LEU A N 1
ATOM 968 C CA . LEU A 1 120 ? -2.283 -17.150 5.655 1.00 90.62 120 LEU A CA 1
ATOM 969 C C . LEU A 1 120 ? -3.539 -17.232 4.776 1.00 90.62 120 LEU A C 1
ATOM 971 O O . LEU A 1 120 ? -4.325 -18.172 4.897 1.00 90.62 120 LEU A O 1
ATOM 975 N N . HIS A 1 121 ? -3.693 -16.278 3.863 1.00 92.06 121 HIS A N 1
ATOM 976 C CA . HIS A 1 121 ? -4.779 -16.250 2.891 1.00 92.06 121 HIS A CA 1
ATOM 977 C C . HIS A 1 121 ? -4.363 -15.479 1.630 1.00 92.06 121 HIS A C 1
ATOM 979 O O . HIS A 1 121 ? -3.273 -14.910 1.555 1.00 92.06 121 HIS A O 1
ATOM 985 N N . ILE A 1 122 ? -5.236 -15.492 0.623 1.00 91.31 122 ILE A N 1
ATOM 986 C CA . ILE A 1 122 ? -5.096 -14.714 -0.610 1.00 91.31 122 ILE A CA 1
ATOM 987 C C . ILE A 1 122 ? -6.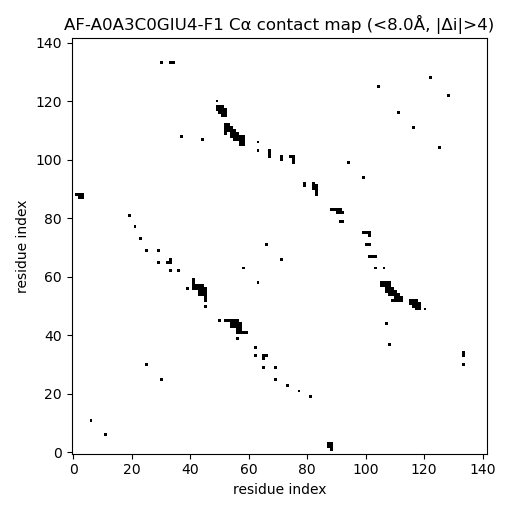325 -13.826 -0.794 1.00 91.31 122 ILE A C 1
ATOM 989 O O . ILE A 1 122 ? -7.414 -14.174 -0.341 1.00 91.31 122 ILE A O 1
ATOM 993 N N . HIS A 1 123 ? -6.163 -12.717 -1.508 1.00 90.44 123 HIS A N 1
ATOM 994 C CA . HIS A 1 123 ? -7.283 -11.887 -1.938 1.00 90.44 123 HIS A CA 1
ATOM 995 C C . HIS A 1 123 ? -7.650 -12.220 -3.384 1.00 90.44 123 HIS A C 1
ATOM 997 O O . HIS A 1 123 ? -6.792 -12.261 -4.267 1.00 90.44 123 HIS A O 1
ATOM 1003 N N . THR A 1 124 ? -8.937 -12.440 -3.631 1.00 90.44 124 THR A N 1
ATOM 1004 C CA . THR A 1 124 ? -9.501 -12.622 -4.973 1.00 90.44 124 THR A CA 1
ATOM 1005 C C . THR A 1 124 ? -10.315 -11.395 -5.370 1.00 90.44 124 THR A C 1
ATOM 1007 O O . THR A 1 124 ? -10.835 -10.698 -4.507 1.00 90.44 124 THR A O 1
ATOM 1010 N N . GLY A 1 125 ? -10.465 -11.134 -6.671 1.00 89.88 125 GLY A N 1
ATOM 1011 C CA . GLY A 1 125 ? -11.252 -9.989 -7.156 1.00 89.88 125 GLY A CA 1
ATOM 1012 C C . GLY A 1 125 ? -10.496 -8.655 -7.179 1.00 89.88 125 GLY A C 1
ATOM 1013 O O . GLY A 1 125 ? -11.072 -7.636 -7.545 1.00 89.88 125 GLY A O 1
ATOM 1014 N N . SER A 1 126 ? -9.199 -8.657 -6.862 1.00 91.81 126 SER A N 1
ATOM 1015 C CA . SER A 1 126 ? -8.301 -7.514 -7.023 1.00 91.81 126 SER A CA 1
ATOM 1016 C C . SER A 1 126 ? -7.102 -7.884 -7.903 1.00 91.81 126 SER A C 1
ATOM 1018 O O . SER A 1 126 ? -6.702 -9.045 -7.996 1.00 91.81 126 SER A O 1
ATOM 1020 N N . ARG A 1 127 ? -6.525 -6.887 -8.586 1.00 89.62 127 ARG A N 1
ATOM 1021 C CA . ARG A 1 127 ? -5.262 -7.052 -9.333 1.00 89.62 127 ARG A CA 1
ATOM 1022 C C . ARG A 1 127 ? -4.039 -6.934 -8.422 1.00 89.62 127 ARG A C 1
ATOM 1024 O O . ARG A 1 127 ? -2.994 -7.506 -8.713 1.00 89.62 127 ARG A O 1
ATOM 1031 N N . LEU A 1 128 ? -4.172 -6.159 -7.351 1.00 92.38 128 LEU A N 1
ATOM 1032 C CA . LEU A 1 128 ? -3.129 -5.859 -6.384 1.00 92.38 128 LEU A CA 1
ATOM 1033 C C . LEU A 1 128 ? -3.759 -5.836 -4.992 1.00 92.38 128 LEU A C 1
ATOM 1035 O O . LEU A 1 128 ? -4.851 -5.300 -4.818 1.00 92.38 128 LEU A O 1
ATOM 1039 N N . SER A 1 129 ? -3.051 -6.402 -4.020 1.00 93.75 129 SER A N 1
ATOM 1040 C CA . SER A 1 129 ? -3.359 -6.268 -2.595 1.00 93.75 129 SER A CA 1
ATOM 1041 C C . SER A 1 129 ? -2.178 -5.607 -1.901 1.00 93.75 129 SER A C 1
ATOM 1043 O O . SER A 1 129 ? -1.028 -5.849 -2.272 1.00 93.75 129 SER A O 1
ATOM 1045 N N . CYS A 1 130 ? -2.467 -4.761 -0.919 1.00 94.56 130 CYS A N 1
ATOM 1046 C CA . CYS A 1 130 ? -1.479 -3.948 -0.221 1.00 94.56 130 CYS A CA 1
ATOM 1047 C C . CYS A 1 130 ? -1.736 -4.001 1.284 1.00 94.56 130 CYS A C 1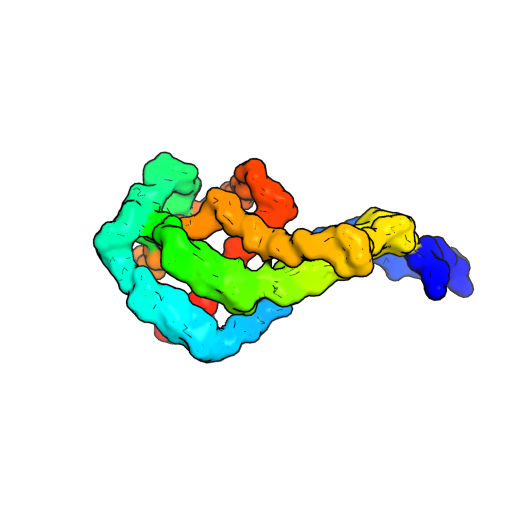
ATOM 1049 O O . CYS A 1 130 ? -2.876 -4.153 1.713 1.00 94.56 130 CYS A O 1
ATOM 1051 N N . VAL A 1 131 ? -0.684 -3.787 2.071 1.00 95.56 131 VAL A N 1
ATOM 1052 C CA . VAL A 1 131 ? -0.778 -3.510 3.507 1.00 95.56 131 VAL A CA 1
ATOM 1053 C C . VAL A 1 131 ? -0.020 -2.220 3.804 1.00 95.56 131 VAL A C 1
ATOM 1055 O O . VAL A 1 131 ? 1.060 -1.992 3.257 1.00 95.56 131 VAL A O 1
ATOM 1058 N N . GLY A 1 132 ? -0.602 -1.361 4.639 1.00 95.81 132 GLY A N 1
ATOM 1059 C CA . GLY A 1 132 ? 0.009 -0.117 5.097 1.00 95.81 132 GLY A CA 1
ATOM 1060 C C . GLY A 1 132 ? 0.014 -0.064 6.619 1.00 95.81 132 GLY A C 1
ATOM 1061 O O . GLY A 1 132 ? -1.029 -0.224 7.245 1.00 95.81 132 GLY A O 1
ATOM 1062 N N . TYR A 1 133 ? 1.182 0.172 7.213 1.00 95.88 133 TYR A N 1
ATOM 1063 C CA . TYR A 1 133 ? 1.318 0.315 8.661 1.00 95.88 133 TYR A CA 1
ATOM 1064 C C . TYR A 1 133 ? 1.185 1.789 9.044 1.00 95.88 133 TYR A C 1
ATOM 1066 O O . TYR A 1 133 ? 2.022 2.605 8.664 1.00 95.88 133 TYR A O 1
ATOM 1074 N N . LEU A 1 134 ? 0.119 2.124 9.775 1.00 96.62 134 LEU A N 1
ATOM 1075 C CA . LEU A 1 134 ? -0.154 3.490 10.247 1.00 96.62 134 LEU A CA 1
ATOM 1076 C C . LEU A 1 134 ? 0.297 3.728 11.692 1.00 96.62 134 LEU A C 1
ATOM 1078 O O . LEU A 1 134 ? 0.503 4.871 12.099 1.00 96.62 134 LEU A O 1
ATOM 1082 N N . LYS A 1 135 ? 0.433 2.647 12.463 1.00 94.44 135 LYS A N 1
ATOM 1083 C CA . LYS A 1 135 ? 0.955 2.627 13.827 1.00 94.44 135 LYS A CA 1
ATOM 1084 C C . LYS A 1 135 ? 1.493 1.233 14.133 1.00 94.44 135 LYS A C 1
ATOM 1086 O O . LYS A 1 135 ? 0.922 0.242 13.684 1.00 94.44 135 LYS A O 1
ATOM 1091 N N . LEU A 1 136 ? 2.572 1.172 14.903 1.00 93.44 136 LEU A N 1
ATOM 1092 C CA . LEU A 1 136 ? 3.160 -0.066 15.406 1.00 93.44 136 LEU A CA 1
ATOM 1093 C C . LEU A 1 136 ? 3.050 -0.106 16.939 1.00 93.44 136 LEU A C 1
ATOM 1095 O O . LEU A 1 136 ? 2.991 0.961 17.562 1.00 93.44 136 LEU A O 1
ATOM 1099 N N . PRO A 1 137 ? 2.978 -1.297 17.558 1.00 91.25 137 PRO A N 1
ATOM 1100 C CA . PRO A 1 137 ? 3.038 -1.415 19.008 1.00 91.25 137 PRO A CA 1
ATOM 1101 C C . PRO A 1 137 ? 4.414 -0.985 19.531 1.00 91.25 137 PRO A C 1
ATOM 1103 O O . PRO A 1 137 ? 5.430 -1.123 18.848 1.00 91.25 137 PRO A O 1
ATOM 1106 N N . GLU A 1 138 ? 4.438 -0.457 20.753 1.00 90.81 138 GLU A N 1
ATOM 1107 C CA . GLU A 1 138 ? 5.686 -0.134 21.448 1.00 90.81 138 GLU A CA 1
ATOM 1108 C C . GLU A 1 138 ? 6.528 -1.404 21.641 1.00 90.81 138 GLU A C 1
ATOM 1110 O O . GLU A 1 138 ? 5.983 -2.474 21.917 1.00 90.81 138 GLU A O 1
ATOM 1115 N N . GLY A 1 139 ? 7.848 -1.290 21.467 1.00 87.06 139 GLY A N 1
ATOM 1116 C CA . GLY A 1 139 ? 8.777 -2.413 21.632 1.00 87.06 139 GLY A CA 1
ATOM 1117 C C . GLY A 1 139 ? 8.758 -3.456 20.507 1.00 87.06 139 GLY A C 1
ATOM 1118 O O . GLY A 1 139 ? 9.340 -4.515 20.679 1.00 87.06 139 GLY A O 1
ATOM 1119 N N . ILE A 1 140 ? 8.121 -3.202 19.352 1.00 85.00 140 ILE A N 1
ATOM 1120 C CA . ILE A 1 140 ? 8.130 -4.166 18.226 1.00 85.00 140 ILE A CA 1
ATOM 1121 C C . ILE A 1 140 ? 9.523 -4.380 17.605 1.00 85.00 140 ILE A C 1
ATOM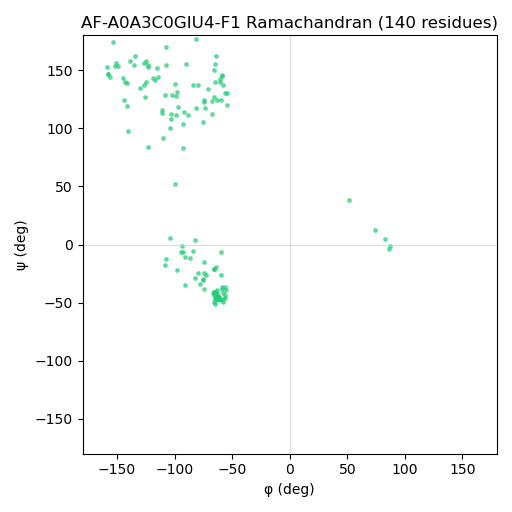 1123 O O . ILE A 1 140 ? 9.741 -5.369 16.909 1.00 85.00 140 ILE A O 1
ATOM 1127 N N . GLU A 1 141 ? 10.432 -3.425 17.803 1.00 77.19 141 GLU A N 1
ATOM 1128 C CA . GLU A 1 141 ? 11.808 -3.473 17.297 1.00 77.19 141 GLU A CA 1
ATOM 1129 C C . GLU A 1 141 ? 12.812 -4.028 18.325 1.00 77.19 141 GLU A C 1
ATOM 1131 O O . GLU A 1 141 ? 13.979 -4.208 17.974 1.00 77.19 141 GLU A O 1
ATOM 1136 N N . GLU A 1 142 ? 12.379 -4.273 19.569 1.00 58.03 142 GLU A N 1
ATOM 1137 C CA . GLU A 1 142 ? 13.192 -4.884 20.638 1.00 58.03 142 GLU A CA 1
ATOM 1138 C C . GLU A 1 142 ? 13.208 -6.417 20.531 1.00 58.03 142 GLU A C 1
ATOM 1140 O O . GLU A 1 142 ? 14.301 -6.999 20.734 1.00 58.03 142 GLU A O 1
#

Radius of gyration: 19.15 Å; Cα contacts (8 Å, |Δi|>4): 109; chains: 1; bounding box: 48×34×47 Å